Protein AF-A0A1S8K8B4-F1 (afdb_monomer)

Foldseek 3Di:
DLPQQCVPCVPPALDDPLCPVDRVSVSQLRCQLVVQLVVQLVVLVVCVVVVVDDPVVSVVSNVVSNVVSSVVSVVVSVVVVVVVVD

Solvent-accessible surface area (backbone atoms only — not comparable to full-atom values): 4820 Å² total; per-residue (Å²): 134,72,93,55,42,62,87,84,37,67,90,62,75,77,83,44,80,70,26,68,71,36,71,68,41,33,35,52,37,40,52,48,29,52,51,39,33,53,50,45,45,52,50,39,51,50,38,37,76,69,68,74,42,54,71,70,53,38,51,50,51,48,59,52,28,48,54,51,20,50,52,51,35,54,51,51,56,52,52,54,54,54,63,74,75,108

Structure (mmCIF, N/CA/C/O backbone):
data_AF-A0A1S8K8B4-F1
#
_entry.id   AF-A0A1S8K8B4-F1
#
loop_
_atom_site.group_PDB
_atom_site.id
_atom_site.type_symbol
_atom_site.label_atom_id
_atom_site.label_alt_id
_atom_site.label_comp_id
_atom_site.label_asym_id
_atom_site.label_entity_id
_atom_site.label_seq_id
_atom_site.pdbx_PDB_ins_code
_atom_site.Cartn_x
_atom_site.Cartn_y
_atom_site.Cartn_z
_atom_site.occupancy
_atom_site.B_iso_or_equiv
_atom_site.auth_seq_id
_atom_site.auth_comp_id
_atom_site.auth_asym_id
_atom_site.a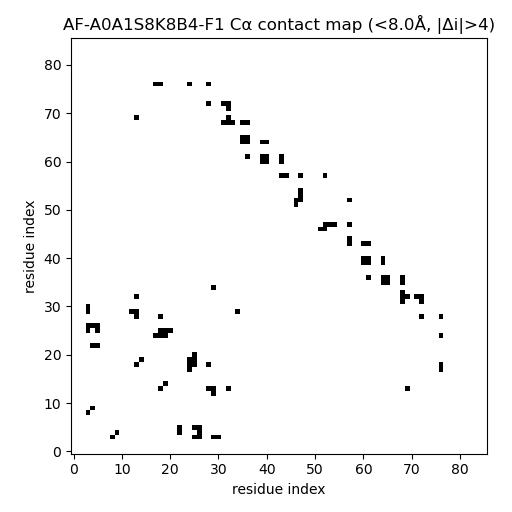uth_atom_id
_atom_site.pdbx_PDB_model_num
ATOM 1 N N . MET A 1 1 ? -21.693 -6.194 -0.930 1.00 42.25 1 MET A N 1
ATOM 2 C CA . MET A 1 1 ? -20.617 -7.160 -0.620 1.00 42.25 1 MET A CA 1
ATOM 3 C C . MET A 1 1 ? -19.421 -6.360 -0.114 1.00 42.25 1 MET A C 1
ATOM 5 O O . MET A 1 1 ? -18.799 -5.677 -0.916 1.00 42.25 1 MET A O 1
ATOM 9 N N . TRP A 1 2 ? -19.152 -6.324 1.194 1.00 52.75 2 TRP A N 1
ATOM 10 C CA . TRP A 1 2 ? -17.933 -5.678 1.701 1.00 52.75 2 TRP A CA 1
ATOM 11 C C . TRP A 1 2 ? -16.787 -6.690 1.597 1.00 52.75 2 TRP A C 1
ATOM 13 O O . TRP A 1 2 ? -16.790 -7.701 2.290 1.00 52.75 2 TRP A O 1
ATOM 23 N N . PHE A 1 3 ? -15.831 -6.448 0.694 1.00 57.50 3 PHE A N 1
ATOM 24 C CA . PHE A 1 3 ? -14.703 -7.356 0.423 1.00 57.50 3 PHE A CA 1
ATOM 25 C C . PHE A 1 3 ? -13.789 -7.599 1.640 1.00 57.50 3 PHE A C 1
ATOM 27 O O . PHE A 1 3 ? -13.053 -8.579 1.651 1.00 57.50 3 PHE A O 1
ATOM 34 N N . PHE A 1 4 ? -13.850 -6.743 2.666 1.00 59.84 4 PHE A N 1
ATOM 35 C CA . PHE A 1 4 ? -13.002 -6.792 3.864 1.00 59.84 4 PHE A CA 1
ATOM 36 C C . PHE A 1 4 ? -13.776 -7.094 5.149 1.00 59.84 4 PHE A C 1
ATOM 38 O O . PHE A 1 4 ? -13.433 -6.588 6.217 1.00 59.84 4 PHE A O 1
ATOM 45 N N . ASP A 1 5 ? -14.824 -7.908 5.062 1.00 60.09 5 ASP A N 1
ATOM 46 C CA . ASP A 1 5 ? -15.541 -8.375 6.246 1.00 60.09 5 ASP A CA 1
ATOM 47 C C . ASP A 1 5 ? -14.582 -9.121 7.199 1.00 60.09 5 ASP A C 1
ATOM 49 O O . ASP A 1 5 ? -13.825 -10.017 6.796 1.00 60.09 5 ASP A O 1
ATOM 53 N N . LYS A 1 6 ? -14.587 -8.722 8.477 1.00 58.34 6 LYS A N 1
ATOM 54 C CA . LYS A 1 6 ? -13.680 -9.237 9.512 1.00 58.34 6 LYS A CA 1
ATOM 55 C C . LYS A 1 6 ? -13.875 -10.739 9.721 1.00 58.34 6 LYS A C 1
ATOM 57 O O . LYS A 1 6 ? -12.915 -11.415 10.059 1.00 58.34 6 LYS A O 1
ATOM 62 N N . SER A 1 7 ? -15.070 -11.280 9.479 1.00 61.53 7 SER A N 1
ATOM 63 C CA . SER A 1 7 ? -15.347 -12.716 9.625 1.00 61.53 7 SER A CA 1
ATOM 64 C C . SER A 1 7 ? -14.580 -13.582 8.614 1.00 61.53 7 SER A C 1
ATOM 66 O O . SER A 1 7 ? -13.982 -14.587 8.995 1.00 61.53 7 SER A O 1
ATOM 68 N N . ARG A 1 8 ? -14.567 -13.189 7.333 1.00 56.97 8 ARG A N 1
ATOM 69 C CA . ARG A 1 8 ? -13.993 -14.001 6.243 1.00 56.97 8 ARG A CA 1
ATOM 70 C C . ARG A 1 8 ? -12.520 -13.703 5.982 1.00 56.97 8 ARG A C 1
ATOM 72 O O . ARG A 1 8 ? -11.776 -14.608 5.617 1.00 56.97 8 ARG A O 1
ATOM 79 N N . ASN A 1 9 ? -12.087 -12.466 6.233 1.00 59.22 9 ASN A N 1
ATOM 80 C CA . ASN A 1 9 ? -10.724 -12.020 5.939 1.00 59.22 9 ASN A CA 1
ATOM 81 C C . ASN A 1 9 ? -9.873 -11.788 7.203 1.00 59.22 9 ASN A C 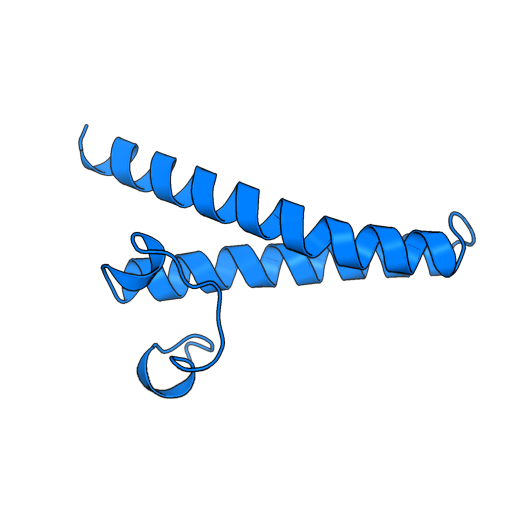1
ATOM 83 O O . ASN A 1 9 ? -8.759 -11.291 7.094 1.00 59.22 9 ASN A O 1
ATOM 87 N N . ALA A 1 10 ? -10.326 -12.167 8.409 1.00 55.81 10 ALA A N 1
ATOM 88 C CA . ALA A 1 10 ? -9.559 -11.978 9.658 1.00 55.81 10 ALA A CA 1
ATOM 89 C C . ALA A 1 10 ? -8.143 -12.585 9.638 1.00 55.81 10 ALA A C 1
ATOM 91 O O . ALA A 1 10 ? -7.263 -12.124 10.373 1.00 55.81 10 ALA A O 1
ATOM 92 N N . GLY A 1 11 ? -7.922 -13.622 8.825 1.00 60.19 11 GLY A N 1
ATOM 93 C CA . GLY A 1 11 ? -6.618 -14.264 8.668 1.00 60.19 11 GLY A CA 1
ATOM 94 C C . GLY A 1 11 ? -5.627 -13.477 7.804 1.00 60.19 11 GLY A C 1
ATOM 95 O O . GLY A 1 11 ? -4.424 -13.664 7.963 1.00 60.19 11 GLY A O 1
ATOM 96 N N . ILE A 1 12 ? -6.105 -12.587 6.928 1.00 66.75 12 ILE A N 1
ATOM 97 C CA . ILE A 1 12 ? -5.308 -11.975 5.858 1.00 66.75 12 ILE A CA 1
ATOM 98 C C . ILE A 1 12 ? -5.626 -10.477 5.806 1.00 66.75 12 ILE A C 1
ATOM 100 O O . ILE A 1 12 ? -6.715 -10.076 5.401 1.00 66.75 12 ILE A O 1
ATOM 104 N N . GLY A 1 13 ? -4.695 -9.639 6.264 1.00 72.44 13 GLY A N 1
ATOM 105 C CA . GLY A 1 13 ? -4.902 -8.193 6.266 1.00 72.44 13 GLY A CA 1
ATOM 106 C C . GLY A 1 13 ? -3.881 -7.406 7.077 1.00 72.44 13 GLY A C 1
ATOM 107 O O . GLY A 1 13 ? -3.111 -7.957 7.867 1.00 72.44 13 GLY A O 1
ATOM 108 N N . PHE A 1 14 ? -3.909 -6.088 6.905 1.00 82.44 14 PHE A N 1
ATOM 109 C CA . PHE A 1 14 ? -3.125 -5.131 7.675 1.00 82.44 14 PHE A CA 1
ATOM 110 C C . PHE A 1 14 ? -3.553 -5.138 9.148 1.00 82.44 14 PHE A C 1
ATOM 112 O O . PHE A 1 14 ? -4.648 -4.686 9.486 1.00 82.44 14 PHE A O 1
ATOM 119 N N . ARG A 1 15 ? -2.707 -5.682 10.031 1.00 84.06 15 ARG A N 1
ATOM 120 C CA . ARG A 1 15 ? -3.041 -5.940 11.441 1.00 84.06 15 ARG A CA 1
ATOM 121 C C . ARG A 1 15 ? -2.158 -5.141 12.390 1.00 84.06 15 ARG A C 1
ATOM 123 O O . ARG A 1 15 ? -0.996 -5.444 12.620 1.00 84.06 15 ARG A O 1
ATOM 130 N N . THR A 1 16 ? -2.768 -4.145 13.006 1.00 83.88 16 THR A N 1
ATOM 131 C CA . THR A 1 16 ? -2.241 -3.343 14.115 1.00 83.88 16 THR A CA 1
ATOM 132 C C . THR A 1 16 ? -3.278 -3.251 15.233 1.00 83.88 16 THR A C 1
ATOM 134 O O . THR A 1 16 ? -4.479 -3.347 14.964 1.00 83.88 16 THR A O 1
ATOM 137 N N . LYS A 1 17 ? -2.844 -2.972 16.475 1.00 80.88 17 LYS A N 1
ATOM 138 C CA . LYS A 1 17 ? -3.750 -2.782 17.629 1.00 80.88 17 LYS A CA 1
ATOM 139 C C . LYS A 1 17 ? -4.903 -1.812 17.320 1.00 80.88 17 LYS A C 1
ATOM 141 O O . LYS A 1 17 ? -6.036 -2.067 17.715 1.00 80.88 17 LYS A O 1
ATOM 146 N N . ARG A 1 18 ? -4.624 -0.736 16.568 1.00 79.81 18 ARG A N 1
ATOM 147 C CA . ARG A 1 18 ? -5.619 0.268 16.152 1.00 79.81 18 ARG A CA 1
ATOM 148 C C . ARG A 1 18 ? -6.569 -0.248 15.072 1.00 79.81 18 ARG A C 1
ATOM 150 O O . ARG A 1 18 ? -7.774 -0.076 15.205 1.00 79.81 18 ARG A O 1
ATOM 157 N N . SER A 1 19 ? -6.057 -0.918 14.038 1.00 74.25 19 SER A N 1
ATOM 158 C CA . SER A 1 19 ? -6.903 -1.475 12.965 1.00 74.25 19 SER A CA 1
ATOM 159 C C . SER A 1 19 ? -7.883 -2.538 13.470 1.00 74.25 19 SER A C 1
ATOM 161 O O . SER A 1 19 ? -9.005 -2.629 12.988 1.00 74.25 19 SER A O 1
ATOM 163 N N . THR A 1 20 ? -7.499 -3.334 14.473 1.00 83.00 20 THR A N 1
ATOM 164 C CA . THR A 1 20 ? -8.335 -4.430 14.979 1.00 83.00 20 THR A CA 1
ATOM 165 C C . THR A 1 20 ? -9.327 -3.993 16.054 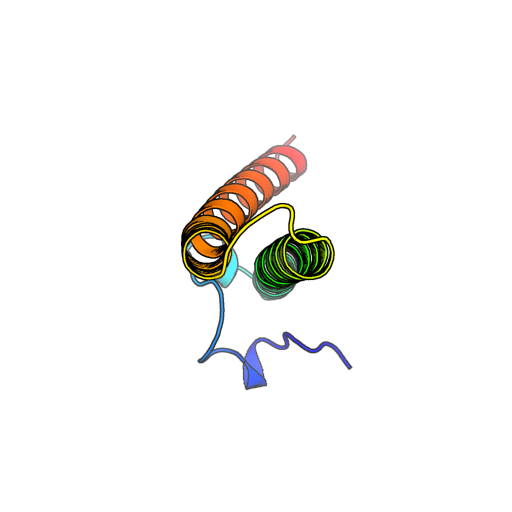1.00 83.00 20 THR A C 1
ATOM 167 O O . THR A 1 20 ? -10.147 -4.815 16.472 1.00 83.00 20 THR A O 1
ATOM 170 N N . SER A 1 21 ? -9.274 -2.731 16.502 1.00 83.25 21 SER A N 1
ATOM 171 C CA . SER A 1 21 ? -10.040 -2.250 17.660 1.00 83.25 21 SER A CA 1
ATOM 172 C C . SER A 1 21 ? -11.544 -2.116 17.395 1.00 83.25 21 SER A C 1
ATOM 174 O O . SER A 1 21 ? -12.328 -2.027 18.331 1.00 83.25 21 SER A O 1
ATOM 176 N N . SER A 1 22 ? -11.962 -2.082 16.130 1.00 83.31 22 SER A N 1
ATOM 177 C CA . SER A 1 22 ? -13.365 -2.069 15.714 1.00 83.31 22 SER A CA 1
ATOM 178 C C . SER A 1 22 ? -13.472 -2.643 14.307 1.00 83.31 22 SER A C 1
ATOM 180 O O . SER A 1 22 ? -12.531 -2.542 13.525 1.00 83.31 22 SER A O 1
ATOM 182 N N . GLU A 1 23 ? -14.618 -3.220 13.960 1.00 82.06 23 GLU A N 1
ATOM 183 C CA . GLU A 1 23 ? -14.904 -3.663 12.593 1.00 82.06 23 GLU A CA 1
ATOM 184 C C . GLU A 1 23 ? -14.842 -2.507 11.584 1.00 82.06 23 GLU A C 1
ATOM 186 O O . GLU A 1 23 ? -14.265 -2.652 10.510 1.00 82.06 23 GLU A O 1
ATOM 191 N N . LYS A 1 24 ? -15.316 -1.312 11.962 1.00 83.25 24 LYS A N 1
ATOM 192 C CA . LYS A 1 24 ? -15.223 -0.121 11.103 1.00 83.25 24 LYS A CA 1
ATOM 193 C C . LYS A 1 24 ? -13.768 0.262 10.819 1.00 83.25 24 LYS A C 1
ATOM 195 O O . LYS A 1 24 ? -13.411 0.498 9.670 1.00 83.25 24 LYS A O 1
ATOM 200 N N . LYS A 1 25 ? -12.917 0.264 11.853 1.00 84.94 25 LYS A N 1
ATOM 201 C CA . LYS A 1 25 ? -11.475 0.539 11.709 1.00 84.94 25 LYS A CA 1
ATOM 202 C C . LYS A 1 25 ? -10.761 -0.565 10.930 1.00 84.94 25 LYS A C 1
ATOM 204 O O . LYS A 1 25 ? -9.860 -0.260 10.155 1.00 84.94 25 LYS A O 1
ATOM 209 N N . TRP A 1 26 ? -11.188 -1.818 11.090 1.00 86.81 26 TRP A N 1
ATOM 210 C CA . TRP A 1 26 ? -10.670 -2.947 10.322 1.00 86.81 26 TRP A CA 1
ATOM 211 C C . TRP A 1 26 ? -10.899 -2.714 8.834 1.00 86.81 26 TRP A C 1
ATOM 213 O O . TRP A 1 26 ? -9.937 -2.593 8.079 1.00 86.81 26 TRP A O 1
ATOM 223 N N . VAL A 1 27 ? -12.157 -2.541 8.440 1.00 84.94 27 VAL A N 1
ATOM 224 C CA . VAL A 1 27 ? -12.555 -2.325 7.049 1.00 84.94 27 VAL A CA 1
ATOM 225 C C . VAL A 1 27 ? -11.878 -1.086 6.452 1.00 84.94 27 VAL A C 1
ATOM 227 O O . VAL A 1 27 ? -11.330 -1.154 5.351 1.00 84.94 27 VAL A O 1
ATOM 230 N N . TYR A 1 28 ? -11.853 0.026 7.193 1.00 86.81 28 TYR A N 1
ATOM 231 C CA . TYR A 1 28 ? -11.187 1.261 6.772 1.00 86.81 28 TYR A CA 1
ATOM 232 C C . TYR A 1 28 ? -9.686 1.049 6.529 1.00 86.81 28 TYR A C 1
ATOM 234 O O . TYR A 1 28 ? -9.168 1.393 5.468 1.00 86.81 28 TYR A O 1
ATOM 242 N N . SER A 1 29 ? -8.999 0.397 7.471 1.00 88.88 29 SER A N 1
ATOM 243 C CA . SER A 1 29 ? -7.565 0.125 7.358 1.00 88.88 29 SER A CA 1
ATOM 244 C C . SER A 1 29 ? -7.220 -0.811 6.199 1.00 88.88 29 SER A C 1
ATOM 246 O O . SER A 1 29 ? -6.256 -0.543 5.488 1.00 88.88 29 SER A O 1
ATOM 248 N N . GLN A 1 30 ? -8.018 -1.860 5.955 1.00 90.38 30 GLN A N 1
ATOM 249 C CA . GLN A 1 30 ? -7.808 -2.743 4.804 1.00 90.38 30 GLN A CA 1
ATOM 250 C C . GLN A 1 30 ? -8.014 -1.993 3.489 1.00 90.38 30 GLN A C 1
ATOM 252 O O . GLN A 1 30 ? -7.228 -2.153 2.559 1.00 90.38 30 GLN A O 1
ATOM 257 N N . THR A 1 31 ? -9.037 -1.138 3.427 1.00 89.19 31 THR A N 1
ATOM 258 C CA . THR A 1 31 ? -9.351 -0.356 2.226 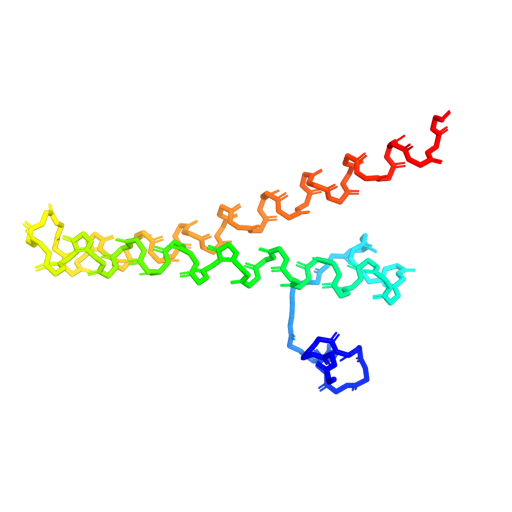1.00 89.19 31 THR A CA 1
ATOM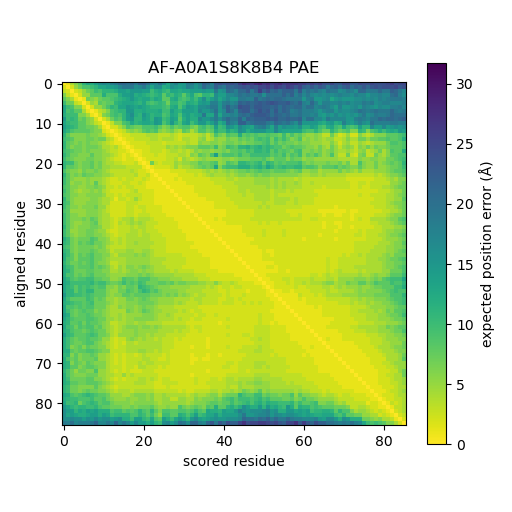 259 C C . THR A 1 31 ? -8.189 0.561 1.852 1.00 89.19 31 THR A C 1
ATOM 261 O O . THR A 1 31 ? -7.767 0.570 0.699 1.00 89.19 31 THR A O 1
ATOM 264 N N . ILE A 1 32 ? -7.628 1.282 2.825 1.00 90.69 32 ILE A N 1
ATOM 265 C CA . ILE A 1 32 ? -6.478 2.164 2.592 1.00 90.69 32 ILE A CA 1
ATOM 266 C C . ILE A 1 32 ? -5.234 1.353 2.245 1.00 90.69 32 ILE A C 1
ATOM 268 O O . ILE A 1 32 ? -4.562 1.666 1.266 1.00 90.69 32 ILE A O 1
ATOM 272 N N . PHE A 1 33 ? -4.935 0.305 3.015 1.00 92.88 33 PHE A N 1
ATOM 273 C CA . PHE A 1 33 ? -3.712 -0.465 2.828 1.00 92.88 33 PHE A CA 1
ATOM 274 C C . PHE A 1 33 ? -3.671 -1.149 1.457 1.00 92.88 33 PHE A C 1
ATOM 276 O O . PHE A 1 33 ? -2.720 -0.968 0.694 1.00 92.88 33 PHE A O 1
ATOM 283 N N . TYR A 1 34 ? -4.716 -1.903 1.109 1.00 91.12 34 TYR A N 1
ATOM 284 C CA . TYR A 1 34 ? -4.776 -2.578 -0.185 1.00 91.12 34 TYR A CA 1
ATOM 285 C C . TYR A 1 34 ? -4.968 -1.590 -1.333 1.00 91.12 34 TYR A C 1
ATOM 287 O O . TYR A 1 34 ? -4.341 -1.762 -2.375 1.00 91.12 34 TYR A O 1
ATOM 295 N N . GLY A 1 35 ? -5.752 -0.524 -1.137 1.00 91.75 35 GLY A N 1
ATOM 296 C CA . GLY A 1 35 ? -5.881 0.553 -2.120 1.00 91.75 35 GLY A CA 1
ATOM 297 C C . GLY A 1 35 ? -4.536 1.210 -2.439 1.00 91.75 35 GLY A C 1
ATOM 298 O O . GLY A 1 35 ? -4.208 1.406 -3.609 1.00 91.75 35 GLY A O 1
ATOM 299 N N . GLY A 1 36 ? -3.716 1.472 -1.418 1.00 93.38 36 GLY A N 1
ATOM 300 C CA . GLY A 1 36 ? -2.367 2.014 -1.571 1.00 93.38 36 GLY A CA 1
ATOM 301 C C . GLY A 1 36 ? -1.426 1.056 -2.299 1.00 93.38 36 GLY A C 1
ATOM 302 O O . GLY A 1 36 ? -0.764 1.464 -3.251 1.00 93.38 36 GLY A O 1
ATOM 303 N N . VAL A 1 37 ? -1.411 -0.226 -1.916 1.00 94.00 37 VAL A N 1
ATOM 304 C CA . VAL A 1 37 ? -0.574 -1.243 -2.580 1.00 94.00 37 VAL A CA 1
ATOM 305 C C . VAL A 1 37 ? -0.948 -1.371 -4.056 1.00 94.00 37 VAL A C 1
ATOM 307 O O . VAL A 1 37 ? -0.074 -1.262 -4.909 1.00 94.00 37 VAL A O 1
ATOM 310 N N . ILE A 1 38 ? -2.240 -1.519 -4.369 1.00 93.75 38 ILE A N 1
ATOM 311 C CA . ILE A 1 38 ? -2.726 -1.631 -5.752 1.00 93.75 38 ILE A CA 1
ATOM 312 C C . ILE A 1 38 ? -2.348 -0.388 -6.563 1.00 93.75 38 ILE A C 1
ATOM 314 O O . ILE A 1 38 ? -1.864 -0.518 -7.684 1.00 93.75 38 ILE A O 1
ATOM 318 N N . SER A 1 39 ? -2.514 0.810 -5.996 1.00 94.50 39 SER A N 1
ATOM 319 C CA . SER A 1 39 ? -2.179 2.063 -6.684 1.00 94.50 39 SER A CA 1
ATOM 320 C C . SER A 1 39 ? -0.686 2.158 -7.012 1.00 94.50 39 SER A C 1
ATOM 322 O O . SER A 1 39 ? -0.324 2.520 -8.131 1.00 94.50 39 SER A O 1
ATOM 324 N N . ILE A 1 40 ? 0.187 1.789 -6.069 1.00 94.94 40 ILE A N 1
ATOM 325 C CA . ILE A 1 40 ? 1.641 1.796 -6.284 1.00 94.94 40 ILE A CA 1
ATOM 326 C C . ILE A 1 40 ? 2.040 0.731 -7.311 1.00 94.94 40 ILE A C 1
ATOM 328 O O . ILE A 1 40 ? 2.847 1.009 -8.196 1.00 94.94 40 ILE A O 1
ATOM 332 N N . SER A 1 41 ? 1.442 -0.460 -7.249 1.00 93.50 41 SER A N 1
ATOM 333 C CA . SER A 1 41 ? 1.677 -1.517 -8.237 1.00 93.50 41 SER A CA 1
ATOM 334 C C . SER A 1 41 ? 1.243 -1.101 -9.644 1.00 93.50 41 SER A C 1
ATOM 336 O O . SER A 1 41 ? 1.986 -1.331 -10.596 1.00 93.50 41 SER A O 1
ATOM 338 N N . LEU A 1 42 ? 0.086 -0.444 -9.788 1.00 95.25 42 LEU A N 1
ATOM 339 C CA . LEU A 1 42 ? -0.384 0.083 -11.073 1.00 95.25 42 LEU A CA 1
ATOM 340 C C . LEU A 1 42 ? 0.548 1.168 -11.616 1.00 95.25 42 LEU A C 1
ATOM 342 O O . LEU A 1 42 ? 0.886 1.143 -12.800 1.00 95.25 42 LEU A O 1
ATOM 346 N N . LEU A 1 43 ? 1.012 2.083 -10.760 1.00 94.56 43 LEU A N 1
ATOM 347 C CA . LEU A 1 43 ? 1.984 3.104 -11.149 1.00 94.56 43 LEU A CA 1
ATOM 348 C C . LEU A 1 43 ? 3.296 2.466 -11.619 1.00 94.56 43 LEU A C 1
ATOM 350 O O . LEU A 1 43 ? 3.784 2.798 -12.695 1.00 94.56 43 LEU A O 1
ATOM 354 N N . SER A 1 44 ? 3.832 1.514 -10.852 1.00 95.19 44 SER A N 1
ATOM 355 C CA . SER A 1 44 ? 5.060 0.791 -11.199 1.00 95.19 44 SER A CA 1
ATOM 356 C C . SER A 1 44 ? 4.923 0.046 -12.527 1.00 95.19 44 SER A C 1
ATOM 358 O O . SER A 1 44 ? 5.785 0.151 -13.394 1.00 95.19 44 SER A O 1
ATOM 360 N N . SER A 1 45 ? 3.802 -0.653 -12.726 1.00 93.69 45 SER A N 1
ATOM 361 C CA . SER A 1 45 ? 3.507 -1.363 -13.973 1.00 93.69 45 SER A CA 1
ATOM 362 C C . SER A 1 45 ? 3.407 -0.409 -15.165 1.00 93.69 45 SER A C 1
ATOM 364 O O . SER A 1 45 ? 3.948 -0.700 -16.229 1.00 93.69 45 SER A O 1
ATOM 366 N N . THR A 1 46 ? 2.788 0.756 -14.973 1.00 95.56 46 THR A N 1
ATOM 367 C CA . THR A 1 46 ? 2.681 1.794 -16.005 1.00 95.56 46 THR A CA 1
ATOM 368 C C . THR A 1 46 ? 4.060 2.348 -16.370 1.00 95.56 46 THR A C 1
ATOM 370 O O . THR A 1 46 ? 4.404 2.416 -17.547 1.00 95.56 46 THR A O 1
ATOM 373 N N . LEU A 1 47 ? 4.888 2.683 -15.374 1.00 95.31 47 LEU A N 1
ATOM 374 C CA . LEU A 1 47 ? 6.256 3.170 -15.584 1.00 95.31 47 LEU A CA 1
ATOM 375 C C . LEU A 1 47 ? 7.132 2.142 -16.310 1.00 95.31 47 LEU A C 1
ATOM 377 O O . LEU A 1 47 ? 7.892 2.507 -17.208 1.00 95.31 47 LEU A O 1
ATOM 381 N N . TYR A 1 48 ? 7.000 0.864 -15.952 1.00 95.75 48 TYR A N 1
ATOM 382 C CA . TYR A 1 48 ? 7.688 -0.226 -16.636 1.00 95.75 48 TYR A CA 1
ATOM 383 C C . TYR A 1 48 ? 7.213 -0.364 -18.090 1.00 95.75 48 TYR A C 1
ATOM 385 O O . TYR A 1 48 ? 8.032 -0.444 -18.999 1.00 95.75 48 TYR A O 1
ATOM 393 N N . SER A 1 49 ? 5.898 -0.303 -18.335 1.00 96.31 49 SER A N 1
ATOM 394 C CA . SER A 1 49 ? 5.324 -0.394 -19.687 1.00 96.31 49 SER A CA 1
ATOM 395 C C . SER A 1 49 ? 5.755 0.751 -20.609 1.00 96.31 49 SER A C 1
ATOM 397 O O . SER A 1 49 ? 5.791 0.569 -21.824 1.00 96.31 49 SER A O 1
ATOM 399 N N . PHE A 1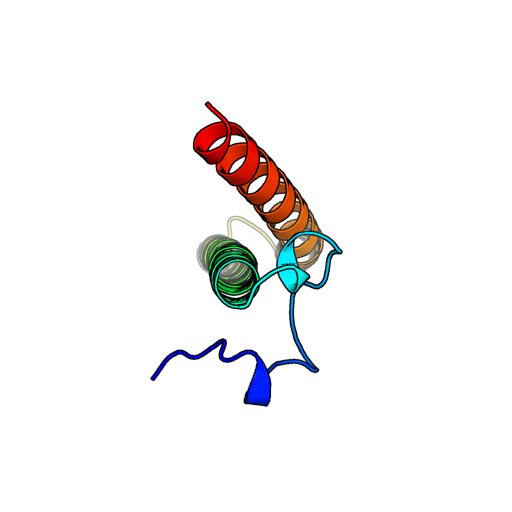 50 ? 6.077 1.921 -20.053 1.00 97.31 50 PHE A N 1
ATOM 400 C CA . PHE A 1 50 ? 6.637 3.051 -20.798 1.00 97.31 50 PHE A CA 1
ATOM 401 C C . PHE A 1 50 ? 8.172 3.019 -20.895 1.00 97.31 50 PHE A C 1
ATOM 403 O O . PHE A 1 50 ? 8.766 3.985 -21.369 1.00 97.31 50 PHE A O 1
ATOM 410 N N . ASN A 1 51 ? 8.821 1.928 -20.468 1.00 94.94 51 ASN A N 1
ATOM 411 C CA . ASN A 1 51 ? 10.280 1.771 -20.414 1.00 94.94 51 ASN A CA 1
ATOM 412 C C . ASN A 1 51 ? 10.994 2.865 -19.595 1.00 94.94 51 ASN A C 1
ATOM 414 O O . ASN A 1 51 ? 12.163 3.161 -19.836 1.00 94.94 51 ASN A O 1
ATOM 418 N N . VAL A 1 52 ? 10.302 3.479 -18.627 1.00 97.25 52 VAL A N 1
ATOM 419 C CA . VAL A 1 52 ? 10.885 4.497 -17.732 1.00 97.25 52 VAL A CA 1
ATOM 420 C C . VAL A 1 52 ? 11.737 3.839 -16.647 1.00 97.25 52 VAL A C 1
ATOM 422 O O . VAL A 1 52 ? 12.743 4.398 -16.217 1.00 97.25 52 VAL A O 1
ATOM 425 N N . ILE A 1 53 ? 11.326 2.653 -16.197 1.00 96.31 53 ILE A N 1
ATOM 426 C CA . ILE A 1 53 ? 12.012 1.858 -15.176 1.00 96.31 53 ILE A CA 1
ATOM 427 C C . ILE A 1 53 ? 12.208 0.427 -15.672 1.00 96.31 53 ILE A C 1
ATOM 429 O O . ILE A 1 53 ? 11.451 -0.053 -16.515 1.00 96.31 53 ILE A O 1
ATOM 433 N N . ASP A 1 54 ? 13.195 -0.270 -15.119 1.00 95.81 54 ASP A N 1
ATOM 434 C CA . ASP A 1 54 ? 13.424 -1.685 -15.393 1.00 95.81 54 ASP A CA 1
ATOM 435 C C . ASP A 1 54 ? 12.675 -2.605 -14.406 1.00 95.81 54 ASP A C 1
ATOM 437 O O . ASP A 1 54 ? 11.970 -2.168 -13.488 1.00 95.81 54 ASP A O 1
ATOM 441 N N . VAL A 1 55 ? 12.832 -3.917 -14.599 1.00 94.44 55 VAL A N 1
ATOM 442 C CA . VAL A 1 55 ? 12.215 -4.943 -13.743 1.00 94.44 55 VAL A CA 1
ATOM 443 C C . VAL A 1 55 ? 12.743 -4.869 -12.305 1.00 94.44 55 VAL A C 1
ATOM 445 O O . VAL A 1 55 ? 11.978 -5.055 -11.359 1.00 94.44 55 VAL A O 1
ATOM 448 N N . SER A 1 56 ? 14.033 -4.573 -12.126 1.00 96.00 56 SER A N 1
ATOM 449 C CA . SER A 1 56 ? 14.665 -4.460 -10.806 1.00 96.00 56 SER A CA 1
ATOM 450 C C . SER A 1 56 ? 14.040 -3.322 -9.995 1.00 96.00 56 SER A C 1
ATOM 452 O O . SER A 1 56 ? 13.610 -3.520 -8.856 1.00 96.00 56 SER A O 1
ATOM 454 N N . MET A 1 57 ? 13.887 -2.155 -10.618 1.00 96.00 57 MET A N 1
ATOM 455 C CA . MET A 1 57 ? 13.250 -0.988 -10.024 1.00 96.00 57 MET A CA 1
ATOM 456 C C . MET A 1 57 ? 11.763 -1.209 -9.784 1.00 96.00 57 MET A C 1
ATOM 458 O O . MET A 1 57 ? 11.275 -0.842 -8.719 1.00 96.00 57 MET A O 1
ATOM 462 N N . SER A 1 5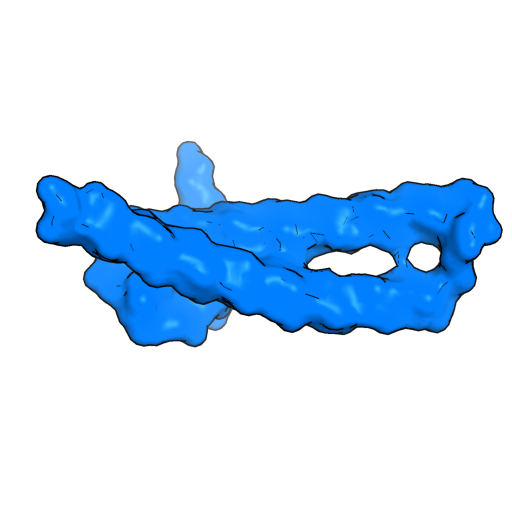8 ? 11.043 -1.870 -10.694 1.00 93.12 58 SER A N 1
ATOM 463 C CA . SER A 1 58 ? 9.636 -2.213 -10.448 1.00 93.12 58 SER A CA 1
ATOM 464 C C . SER A 1 58 ? 9.468 -3.137 -9.232 1.00 93.12 58 SER A C 1
ATOM 466 O O . SER A 1 58 ? 8.551 -2.959 -8.422 1.00 93.12 58 SER A O 1
ATOM 468 N N . ASN A 1 59 ? 10.371 -4.106 -9.058 1.00 92.88 59 ASN A N 1
ATOM 469 C CA . ASN A 1 59 ? 10.375 -4.984 -7.886 1.00 92.88 59 ASN A CA 1
ATOM 470 C C . ASN A 1 59 ? 10.690 -4.201 -6.606 1.00 92.88 59 ASN A C 1
ATOM 472 O O . ASN A 1 59 ? 10.000 -4.361 -5.597 1.00 92.88 59 ASN A O 1
ATOM 476 N N . PHE A 1 60 ? 11.680 -3.309 -6.659 1.00 95.69 60 PHE A N 1
ATOM 477 C CA . PHE A 1 60 ? 12.028 -2.442 -5.538 1.00 95.69 60 PHE A CA 1
ATOM 478 C C . PHE A 1 60 ? 10.858 -1.535 -5.127 1.00 95.69 60 PHE A C 1
ATOM 480 O O . PHE A 1 60 ? 10.496 -1.494 -3.949 1.00 95.69 60 PHE A O 1
ATOM 487 N N . ILE A 1 61 ? 10.205 -0.881 -6.095 1.00 93.81 61 ILE A N 1
ATOM 488 C CA . ILE A 1 61 ? 9.010 -0.051 -5.874 1.00 93.81 61 ILE A CA 1
ATOM 489 C C . ILE A 1 61 ? 7.880 -0.880 -5.266 1.00 93.81 61 ILE A C 1
ATOM 491 O O . ILE A 1 61 ? 7.196 -0.400 -4.367 1.00 93.81 61 ILE A O 1
ATOM 495 N N . SER A 1 62 ? 7.698 -2.128 -5.696 1.00 90.88 62 SER A N 1
ATOM 496 C CA . SER A 1 62 ? 6.658 -3.003 -5.146 1.00 90.88 62 SER A CA 1
ATOM 497 C C . SER A 1 62 ? 6.904 -3.330 -3.668 1.00 90.88 62 SER A C 1
ATOM 499 O O . SER A 1 62 ? 5.985 -3.234 -2.856 1.00 90.88 62 SER A O 1
ATOM 501 N N . ILE A 1 63 ? 8.148 -3.650 -3.290 1.00 92.69 63 ILE A N 1
ATOM 502 C CA . ILE A 1 63 ? 8.517 -3.943 -1.893 1.00 92.69 63 ILE A CA 1
ATOM 503 C C . ILE A 1 63 ? 8.367 -2.692 -1.018 1.00 92.69 63 ILE A C 1
ATOM 505 O O . ILE A 1 63 ? 7.720 -2.730 0.032 1.00 92.69 63 ILE A O 1
ATOM 509 N N . ILE A 1 64 ? 8.928 -1.563 -1.458 1.00 94.81 64 ILE A N 1
ATOM 510 C CA . ILE A 1 64 ? 8.847 -0.291 -0.728 1.00 94.81 64 ILE A CA 1
ATOM 511 C C . ILE A 1 64 ? 7.406 0.229 -0.680 1.00 94.81 64 ILE A C 1
ATOM 513 O O . ILE A 1 64 ? 6.984 0.791 0.329 1.00 94.81 64 ILE A O 1
ATOM 517 N N . GLY A 1 65 ? 6.615 -0.017 -1.720 1.00 93.94 65 GLY A N 1
ATOM 518 C CA . GLY A 1 65 ? 5.214 0.373 -1.794 1.00 93.94 65 GLY A CA 1
ATOM 519 C C . GLY A 1 65 ? 4.356 -0.251 -0.699 1.00 93.94 65 GLY A C 1
ATOM 520 O O . GLY A 1 65 ? 3.498 0.423 -0.129 1.00 93.94 65 GLY A O 1
ATOM 521 N N . ILE A 1 66 ? 4.639 -1.503 -0.326 1.00 93.94 66 ILE A N 1
ATOM 522 C CA . ILE A 1 66 ? 3.976 -2.169 0.805 1.00 93.94 66 ILE A CA 1
ATOM 523 C C . ILE A 1 66 ? 4.292 -1.442 2.121 1.00 93.94 66 ILE A C 1
ATOM 525 O O . ILE A 1 66 ? 3.384 -1.170 2.911 1.00 93.94 66 ILE A O 1
ATOM 529 N N . LEU A 1 67 ? 5.561 -1.080 2.343 1.00 94.62 67 LEU A N 1
ATOM 530 C CA . LEU A 1 67 ? 6.003 -0.321 3.520 1.00 94.62 67 LEU A CA 1
ATOM 531 C C . LEU A 1 67 ? 5.359 1.070 3.581 1.00 94.62 67 LEU A C 1
ATOM 533 O O . LEU A 1 67 ? 4.827 1.456 4.622 1.00 94.62 67 LEU A O 1
ATOM 537 N N . ILE A 1 68 ? 5.355 1.806 2.467 1.00 93.56 68 ILE A N 1
ATOM 538 C CA . ILE A 1 68 ? 4.737 3.135 2.380 1.00 93.56 68 ILE A CA 1
ATOM 539 C C . ILE A 1 68 ? 3.234 3.042 2.658 1.00 93.56 68 ILE A C 1
ATOM 541 O O . ILE A 1 68 ? 2.713 3.804 3.474 1.00 93.56 68 ILE A O 1
ATOM 545 N N . SER A 1 69 ? 2.544 2.075 2.048 1.00 94.06 69 SER A N 1
ATOM 546 C CA . SER A 1 69 ? 1.113 1.867 2.276 1.00 94.06 69 SER A CA 1
ATOM 547 C C . SER A 1 69 ? 0.805 1.560 3.747 1.00 94.06 69 SER A C 1
ATOM 549 O O . SER A 1 69 ? -0.133 2.116 4.326 1.00 94.06 69 SER A O 1
ATOM 551 N N . ALA A 1 70 ? 1.639 0.742 4.400 1.00 92.75 70 ALA A N 1
ATOM 552 C CA . ALA A 1 70 ? 1.529 0.470 5.831 1.00 92.75 70 ALA A CA 1
ATOM 553 C C . ALA A 1 70 ? 1.667 1.746 6.679 1.00 92.75 70 ALA A C 1
ATOM 555 O O . ALA A 1 70 ? 0.828 1.990 7.550 1.00 92.75 70 ALA A O 1
ATOM 556 N N . ILE A 1 71 ? 2.686 2.574 6.419 1.00 93.38 71 ILE A N 1
ATOM 557 C CA . ILE A 1 71 ? 2.930 3.825 7.158 1.00 93.38 71 ILE A CA 1
A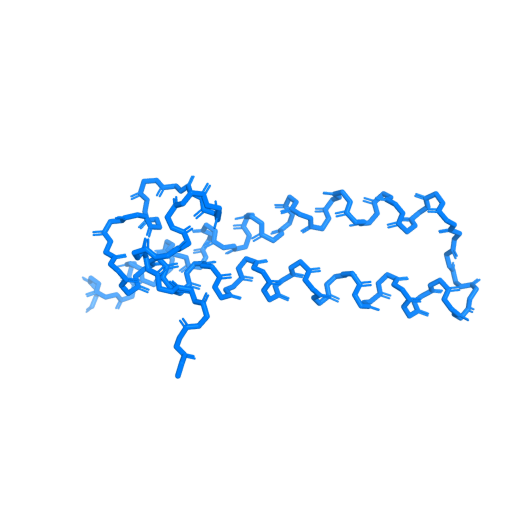TOM 558 C C . ILE A 1 71 ? 1.757 4.796 6.985 1.00 93.38 71 ILE A C 1
ATOM 560 O O . ILE A 1 71 ? 1.228 5.299 7.979 1.00 93.38 71 ILE A O 1
ATOM 564 N N . ILE A 1 72 ? 1.303 5.012 5.746 1.00 93.38 72 ILE A N 1
ATOM 565 C CA . ILE A 1 72 ? 0.162 5.889 5.441 1.00 93.38 72 ILE A CA 1
ATOM 566 C C . ILE A 1 72 ? -1.095 5.401 6.168 1.00 93.38 72 ILE A C 1
ATOM 568 O O . ILE A 1 72 ? -1.789 6.195 6.804 1.00 93.38 72 ILE A O 1
ATOM 572 N N . THR A 1 73 ? -1.355 4.092 6.147 1.00 93.56 73 THR A N 1
ATOM 573 C CA . THR A 1 73 ? -2.512 3.504 6.835 1.00 93.56 73 THR A CA 1
ATOM 574 C C . THR A 1 73 ? -2.457 3.753 8.344 1.00 93.56 73 THR A C 1
ATOM 576 O O . THR A 1 73 ? -3.471 4.112 8.945 1.00 93.56 73 THR A O 1
ATOM 579 N N . GLN A 1 74 ? -1.286 3.615 8.983 1.00 91.81 74 GLN A N 1
ATOM 580 C CA . GLN A 1 74 ? -1.154 3.924 10.413 1.00 91.81 74 GLN A CA 1
ATOM 581 C C . GLN A 1 74 ? -1.363 5.407 10.711 1.00 91.81 74 GLN A C 1
ATOM 583 O O . GLN A 1 74 ? -2.040 5.728 11.688 1.00 91.81 74 GLN A O 1
ATOM 588 N N . LEU A 1 75 ? -0.799 6.297 9.890 1.00 92.38 75 LEU A N 1
ATOM 589 C CA . LEU A 1 75 ? -0.957 7.741 10.056 1.00 92.38 75 LEU A CA 1
ATOM 590 C C . LEU A 1 75 ? -2.430 8.140 9.956 1.00 92.38 75 LEU A C 1
ATOM 592 O O . LEU A 1 75 ? -2.937 8.808 10.855 1.00 92.38 75 LEU A O 1
ATOM 596 N N . LEU A 1 76 ? -3.141 7.668 8.928 1.00 90.88 76 LEU A N 1
ATOM 597 C CA . LEU A 1 76 ? -4.561 7.973 8.736 1.00 90.88 76 LEU A CA 1
ATOM 598 C C . LEU A 1 76 ? -5.429 7.464 9.891 1.00 90.88 76 LEU A C 1
ATOM 600 O O . LEU A 1 76 ? -6.284 8.203 10.373 1.00 90.88 76 LEU A O 1
ATOM 604 N N . LEU A 1 77 ? -5.160 6.261 10.411 1.00 89.94 77 LEU A N 1
ATOM 605 C CA . LEU A 1 77 ? -5.857 5.751 11.598 1.00 89.94 77 LEU A CA 1
ATOM 606 C C . LEU A 1 77 ? -5.638 6.629 12.841 1.00 89.94 77 LEU A C 1
ATOM 608 O O . LEU A 1 77 ? -6.551 6.779 13.650 1.00 89.94 77 LEU A O 1
ATOM 612 N N . VAL A 1 78 ? -4.440 7.200 13.013 1.00 89.81 78 VAL A N 1
ATOM 613 C CA . VAL A 1 78 ? -4.141 8.121 14.125 1.00 89.81 78 VAL A CA 1
ATOM 614 C C . VAL A 1 78 ? -4.864 9.454 13.949 1.00 89.81 78 VAL A C 1
ATOM 616 O O . VAL A 1 78 ? -5.409 9.983 14.918 1.00 89.81 78 VAL A O 1
ATOM 619 N N . PHE A 1 79 ? -4.884 9.998 12.731 1.00 87.19 79 PHE A N 1
ATOM 620 C CA . PHE A 1 79 ? -5.591 11.244 12.438 1.00 87.19 79 PHE A CA 1
ATOM 621 C C . PHE A 1 79 ? -7.105 11.104 12.620 1.00 87.19 79 PHE A C 1
ATOM 623 O O . PHE A 1 79 ? -7.715 11.974 13.239 1.00 87.19 79 PHE A O 1
ATOM 630 N N . GLU A 1 80 ? -7.702 10.001 12.161 1.00 84.06 80 GLU A N 1
ATOM 631 C CA . GLU A 1 80 ? -9.135 9.734 12.343 1.00 84.06 80 GLU A CA 1
ATOM 632 C C . GLU A 1 80 ? -9.512 9.654 13.833 1.00 84.06 80 GLU A C 1
ATOM 634 O O . GLU A 1 80 ? -10.541 10.182 14.255 1.00 84.06 80 GLU A O 1
ATOM 639 N N . GLU A 1 81 ? -8.664 9.026 14.651 1.00 81.25 81 GLU A N 1
ATOM 640 C CA . GLU A 1 81 ? -8.874 8.904 16.096 1.00 81.25 81 GLU A CA 1
ATOM 641 C C . GLU A 1 81 ? -8.774 10.258 16.811 1.00 81.25 81 GLU A C 1
ATOM 643 O O . GLU A 1 81 ? -9.614 10.562 17.656 1.00 81.25 81 GLU A O 1
ATOM 648 N N . LYS A 1 82 ? -7.814 11.111 16.425 1.00 81.38 82 LYS A N 1
ATOM 649 C CA . LYS A 1 82 ? -7.740 12.490 16.933 1.00 81.38 82 LYS A CA 1
ATOM 650 C C . LYS A 1 82 ? -8.943 13.332 16.508 1.00 81.38 82 LYS A C 1
ATOM 652 O O . LYS A 1 82 ? -9.458 14.085 17.322 1.00 81.38 82 LYS A O 1
ATOM 657 N N . SER A 1 83 ? -9.407 13.187 15.267 1.00 79.12 83 SER A N 1
ATOM 658 C CA . SER A 1 83 ? -10.548 13.950 14.749 1.00 79.12 83 SER A CA 1
ATOM 659 C C . SER A 1 83 ? -11.879 13.596 15.414 1.00 79.12 83 SER A C 1
ATOM 661 O O . SER A 1 83 ? -12.781 14.420 15.379 1.00 79.12 83 SER A O 1
ATOM 663 N N . LYS A 1 84 ? -12.034 12.387 15.967 1.00 73.12 84 LYS A N 1
ATOM 664 C CA . LYS A 1 84 ? -13.251 11.968 16.691 1.00 73.12 84 LYS A CA 1
ATOM 665 C C . LYS A 1 84 ? -13.259 12.358 18.169 1.00 73.12 84 LYS A C 1
ATOM 667 O O . LYS A 1 84 ? -14.315 12.297 18.788 1.00 73.12 84 LYS A O 1
ATOM 672 N N . ASN A 1 85 ? -12.095 12.685 18.728 1.00 66.81 85 ASN A N 1
ATOM 673 C CA . ASN A 1 85 ? -11.937 13.066 20.133 1.00 66.81 85 ASN A CA 1
ATOM 674 C C . ASN A 1 85 ? -11.941 14.591 20.356 1.00 66.81 85 ASN A C 1
ATOM 676 O O . ASN A 1 85 ? -11.917 15.011 21.511 1.00 66.81 85 ASN A O 1
ATOM 680 N N . ASN A 1 86 ? -11.953 15.384 19.281 1.00 55.62 86 ASN A N 1
ATOM 681 C CA . ASN A 1 86 ? -12.194 16.830 19.292 1.00 55.62 86 ASN A CA 1
ATOM 682 C C . ASN A 1 86 ? -13.639 17.117 18.881 1.00 55.62 86 ASN A C 1
ATOM 684 O O . ASN A 1 86 ? -14.183 18.122 19.381 1.00 55.62 86 ASN A O 1
#

Organism: Enterococcus faecium (NCBI:txid1352)

Mean predicted aligned error: 6.14 Å

Sec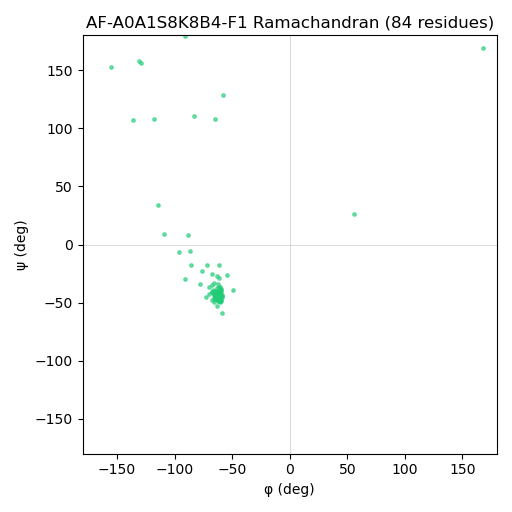ondary structure (DSSP, 8-state):
--TT-HHHHTTSS---TTGGG-HHHHHHHHHHHHHHHHHHHHHHHHHHHTTSS-HHHHHHHHHHHHHHHHHHHHHHHHHHHHHHH-

pLDDT: mean 84.84, std 13.23, range [42.25, 97.31]

Sequence (86 aa):
MWFFDKSRNAGIGFRTKRSTSSEKKWVYSQTIFYGGVISISLLSSTLYSFNVIDVSMSNFISIIGILISAIITQLLLVFEEKSKNN

Radius of gyration: 15.13 Å; Cα contacts (8 Å, |Δi|>4): 62; chains: 1; bounding box: 35×31×41 Å